Protein AF-A0A2N3B5Y4-F1 (afdb_monomer_lite)

pLDDT: mean 77.77, std 19.93, range [33.06, 97.69]

Sequence (129 aa):
MAIVATMIATSLSYTANAQTRVQAPAPPPQPPKPGFQATDIDPIIKRLNELQAEVKALRESAGKQVIALHYTPTENAGWADNNWNANQERSTFRCKQALADRFGRVISYDIQMNGELYFFGNVLCETKP

Secondary structure (DSSP, 8-state):
-----------------------PPPPPPPPPPPP-PPPPP-HHHHHHHHHHHHHHHHHHHH---EEEEE--TTTS--BS---HHHHHHHHHHHHHHHHGGGEEEEEEEEEEEETTEEEEEEEEEEEP-

Radius of gyration: 37.13 Å; chains: 1; bounding box: 79×36×98 Å

Structure (mmCIF, N/CA/C/O backbone):
data_AF-A0A2N3B5Y4-F1
#
_entry.id   AF-A0A2N3B5Y4-F1
#
loop_
_atom_site.group_PDB
_atom_site.id
_atom_site.type_symbol
_atom_site.label_atom_id
_atom_site.label_alt_id
_atom_site.label_comp_id
_atom_site.label_asym_id
_atom_site.label_entity_id
_atom_site.label_seq_id
_atom_site.pdbx_PDB_ins_code
_atom_site.Cartn_x
_atom_site.Cartn_y
_atom_site.Cartn_z
_atom_site.occupancy
_atom_site.B_iso_or_equiv
_atom_site.auth_seq_id
_atom_site.auth_comp_id
_atom_site.auth_asym_id
_atom_site.auth_atom_id
_atom_site.pdbx_PDB_model_num
ATOM 1 N N . MET A 1 1 ? 41.218 12.473 59.052 1.00 35.66 1 MET A N 1
ATOM 2 C CA . MET A 1 1 ? 40.848 11.280 59.844 1.00 35.66 1 MET A CA 1
ATOM 3 C C . MET A 1 1 ? 39.601 11.596 60.651 1.00 35.66 1 MET A C 1
ATOM 5 O O . MET A 1 1 ? 39.445 12.742 61.042 1.00 35.66 1 MET A O 1
ATOM 9 N N . ALA A 1 2 ? 38.818 10.553 60.926 1.00 33.41 2 ALA A N 1
ATOM 10 C CA . ALA A 1 2 ? 37.663 10.473 61.821 1.00 33.41 2 ALA A CA 1
ATOM 11 C C . ALA A 1 2 ? 36.283 10.852 61.247 1.00 33.41 2 ALA A C 1
ATOM 13 O O . ALA A 1 2 ? 36.087 11.851 60.566 1.00 33.41 2 ALA A O 1
ATOM 14 N N . ILE A 1 3 ? 35.375 9.922 61.536 1.00 36.28 3 ILE A N 1
ATOM 15 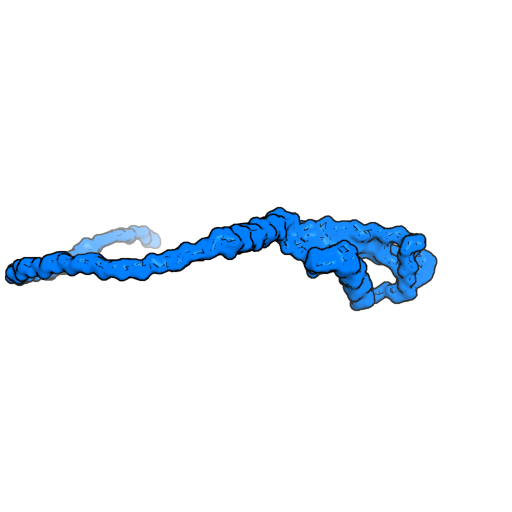C CA . ILE A 1 3 ? 33.976 9.730 61.147 1.00 36.28 3 ILE A CA 1
ATOM 16 C C . ILE A 1 3 ? 33.095 10.353 62.256 1.00 36.28 3 ILE A C 1
ATOM 18 O O . ILE A 1 3 ? 33.616 10.754 63.293 1.00 36.28 3 ILE A O 1
ATOM 22 N N . VAL A 1 4 ? 31.772 10.255 62.080 1.00 33.06 4 VAL A N 1
ATOM 23 C CA . VAL A 1 4 ? 30.713 10.157 63.117 1.00 33.06 4 VAL A CA 1
ATOM 24 C C . VAL A 1 4 ? 29.990 11.499 63.330 1.00 33.06 4 VAL A C 1
ATOM 26 O O . VAL A 1 4 ? 30.602 12.459 63.770 1.00 33.06 4 VAL A O 1
ATOM 29 N N . ALA A 1 5 ? 28.757 11.738 62.867 1.00 36.56 5 ALA A N 1
ATOM 30 C CA . ALA A 1 5 ? 27.458 11.043 62.946 1.00 36.56 5 ALA A CA 1
ATOM 31 C C . ALA A 1 5 ? 26.594 11.477 64.150 1.00 36.56 5 ALA A C 1
ATOM 33 O O . ALA A 1 5 ? 27.012 11.294 65.283 1.00 36.56 5 ALA A O 1
ATOM 34 N N . THR A 1 6 ? 25.352 11.900 63.830 1.00 38.94 6 THR A N 1
ATOM 35 C CA . THR A 1 6 ? 24.077 11.722 64.583 1.00 38.94 6 THR A CA 1
ATOM 36 C C . THR A 1 6 ? 23.977 12.331 66.002 1.00 38.94 6 THR A C 1
ATOM 38 O O . THR A 1 6 ? 24.940 12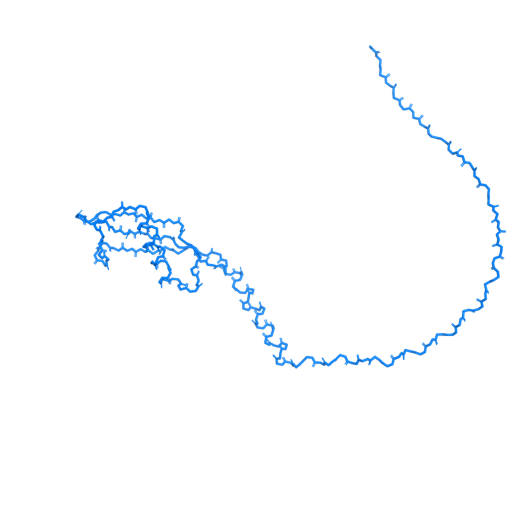.342 66.740 1.00 38.94 6 THR A O 1
ATOM 41 N N . MET A 1 7 ? 22.858 12.820 66.551 1.00 40.38 7 MET A N 1
ATOM 42 C CA . MET A 1 7 ? 21.422 12.877 66.239 1.00 40.38 7 MET A CA 1
ATOM 43 C C . MET A 1 7 ? 20.754 13.756 67.347 1.00 40.38 7 MET A C 1
ATOM 45 O O . MET A 1 7 ? 21.405 14.068 68.340 1.00 40.38 7 MET A O 1
ATOM 49 N N . ILE A 1 8 ? 19.440 14.003 67.222 1.00 39.06 8 ILE A N 1
ATOM 50 C CA . ILE A 1 8 ? 18.417 14.238 68.279 1.00 39.06 8 ILE A CA 1
ATOM 51 C C . ILE A 1 8 ? 17.817 15.653 68.361 1.00 39.06 8 ILE A C 1
ATOM 53 O O . ILE A 1 8 ? 18.481 16.658 68.588 1.00 39.06 8 ILE A O 1
ATOM 57 N N . ALA A 1 9 ? 16.492 15.651 68.206 1.00 44.66 9 ALA A N 1
ATOM 58 C CA . ALA A 1 9 ? 15.532 16.725 68.402 1.00 44.66 9 ALA A CA 1
ATOM 59 C C . ALA A 1 9 ? 14.930 16.677 69.815 1.00 44.66 9 ALA A C 1
ATOM 61 O O . ALA A 1 9 ? 14.777 15.580 70.342 1.00 44.66 9 ALA A O 1
ATOM 62 N N . THR A 1 10 ? 14.440 17.806 70.344 1.00 38.25 10 THR A N 1
ATOM 63 C CA . THR A 1 10 ? 13.354 17.817 71.348 1.00 38.25 10 THR A CA 1
ATOM 64 C C . THR A 1 10 ? 12.587 19.150 71.403 1.00 38.25 10 THR A C 1
ATOM 66 O O . THR A 1 10 ? 13.137 20.210 71.674 1.00 38.25 10 THR A O 1
ATOM 69 N N . SER A 1 11 ? 11.284 19.028 71.120 1.00 42.38 11 SER A N 1
ATOM 70 C CA . SER A 1 11 ? 10.094 19.658 71.730 1.00 42.38 11 SER A CA 1
ATOM 71 C C . SER A 1 11 ? 10.155 21.055 72.375 1.00 42.38 11 SER A C 1
ATOM 73 O O . SER A 1 11 ? 10.777 21.239 73.419 1.00 42.38 11 SER A O 1
ATOM 75 N N . LEU A 1 12 ? 9.297 21.960 71.882 1.00 44.59 12 LEU A N 1
ATOM 76 C CA . LEU A 1 12 ? 8.794 23.126 72.619 1.00 44.59 12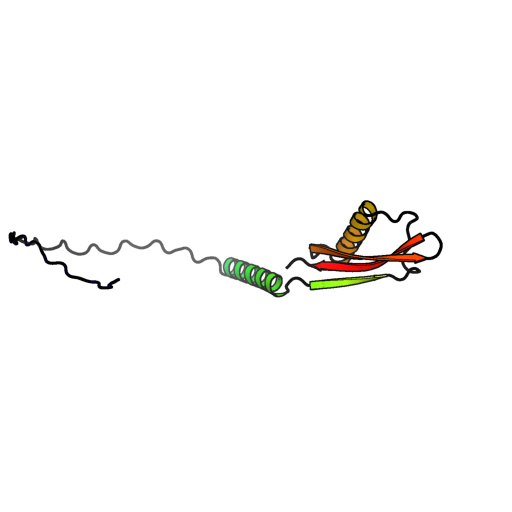 LEU A CA 1
ATOM 77 C C . LEU A 1 12 ? 7.270 23.020 72.802 1.00 44.59 12 LEU A C 1
ATOM 79 O O . LEU A 1 12 ? 6.514 22.856 71.846 1.00 44.59 12 LEU A O 1
ATOM 83 N N . SER A 1 13 ? 6.868 23.074 74.066 1.00 43.34 13 SER A N 1
ATOM 84 C CA . SER A 1 13 ? 5.520 22.961 74.627 1.00 43.34 13 SER A CA 1
ATOM 85 C C . SER A 1 13 ? 4.673 24.208 74.386 1.00 43.34 13 SER A C 1
ATOM 87 O O . SER A 1 13 ? 5.203 25.293 74.568 1.00 43.34 13 SER A O 1
ATOM 89 N N . TYR A 1 14 ? 3.356 24.077 74.164 1.00 40.78 14 TYR A N 1
ATOM 90 C CA . TYR A 1 14 ? 2.382 25.094 74.594 1.00 40.78 14 TYR A CA 1
ATOM 91 C C . TYR A 1 14 ? 1.043 24.470 75.012 1.00 40.78 14 TYR A C 1
ATOM 93 O O . TYR A 1 14 ? 0.543 23.517 74.419 1.00 40.78 14 TYR A O 1
ATOM 101 N N . THR A 1 15 ? 0.528 25.013 76.111 1.00 43.66 15 THR A N 1
ATOM 102 C CA . THR A 1 15 ? -0.565 24.543 76.962 1.00 43.66 15 THR A CA 1
ATOM 103 C C . THR A 1 15 ? -1.955 24.791 76.383 1.00 43.66 15 THR A C 1
ATOM 105 O O . THR A 1 15 ? -2.220 25.817 75.759 1.00 43.66 15 THR A O 1
ATOM 108 N N . ALA A 1 16 ? -2.855 23.852 76.670 1.00 38.41 16 ALA A N 1
ATOM 109 C CA . ALA A 1 16 ? -4.264 23.855 76.309 1.00 38.41 16 ALA A CA 1
ATOM 110 C C . ALA A 1 16 ? -5.073 24.921 77.070 1.00 38.41 16 ALA A C 1
ATOM 112 O O . ALA A 1 16 ? -5.026 24.975 78.297 1.00 38.41 16 ALA A O 1
ATOM 113 N N . ASN A 1 17 ? -5.890 25.690 76.345 1.00 44.12 17 ASN A N 1
ATOM 114 C CA . ASN A 1 17 ? -7.037 26.406 76.904 1.00 44.12 17 ASN A CA 1
ATOM 115 C C . ASN A 1 17 ? -8.312 25.683 76.462 1.00 44.12 17 ASN A C 1
ATOM 117 O O . ASN A 1 17 ? -8.669 25.683 75.285 1.00 44.12 17 ASN A O 1
ATOM 121 N N . ALA A 1 18 ? -8.984 25.044 77.416 1.00 42.69 18 ALA A N 1
ATOM 122 C CA . ALA A 1 18 ? -10.278 24.415 77.216 1.00 42.69 18 ALA A CA 1
ATOM 123 C C . ALA A 1 18 ? -11.369 25.495 77.121 1.00 42.69 18 ALA A C 1
ATOM 125 O O . ALA A 1 18 ? -11.663 26.177 78.100 1.00 42.69 18 ALA A O 1
ATOM 126 N N . GLN A 1 19 ? -11.982 25.645 75.945 1.00 53.38 19 GLN A N 1
ATOM 127 C CA . GLN A 1 19 ? -13.244 26.366 75.785 1.00 53.38 19 GLN A CA 1
ATOM 128 C C . GLN A 1 19 ? -14.370 25.345 75.624 1.00 53.38 19 GLN A C 1
ATOM 130 O O . GLN A 1 19 ? -14.499 24.687 74.592 1.00 53.38 19 GLN A O 1
ATOM 135 N N . THR A 1 20 ? -15.188 25.203 76.662 1.00 45.75 20 THR A N 1
ATOM 136 C CA . THR A 1 20 ? -16.388 24.365 76.661 1.00 45.75 20 THR A CA 1
ATOM 137 C C . THR A 1 20 ? -17.428 24.995 75.732 1.00 45.75 20 THR A C 1
ATOM 139 O O . THR A 1 20 ? -18.068 25.988 76.076 1.00 45.75 20 THR A O 1
ATOM 142 N N . ARG A 1 21 ? -17.586 24.452 74.521 1.00 53.12 21 ARG A N 1
ATOM 143 C CA . ARG A 1 21 ? -18.634 24.865 73.578 1.00 53.12 21 ARG A CA 1
ATOM 144 C C . ARG A 1 21 ? -19.921 24.125 73.945 1.00 53.12 21 ARG A C 1
ATOM 146 O O . ARG A 1 21 ? -19.986 22.909 73.803 1.00 53.12 21 ARG A O 1
ATOM 153 N N . VAL A 1 22 ? -20.943 24.841 74.414 1.00 53.62 22 VAL A N 1
ATOM 154 C CA . VAL A 1 22 ? -22.292 24.273 74.552 1.00 53.62 22 VAL A CA 1
ATOM 155 C C . VAL A 1 22 ? -22.832 24.045 73.141 1.00 53.62 22 VAL A C 1
ATOM 157 O O . VAL A 1 22 ? -23.012 24.984 72.367 1.00 53.62 22 VAL A O 1
ATOM 160 N N . GLN A 1 23 ? -22.999 22.779 72.775 1.00 52.91 23 GLN A N 1
ATOM 161 C CA . GLN A 1 23 ? -23.446 22.352 71.457 1.00 52.91 23 GLN A CA 1
ATOM 162 C C . GLN A 1 23 ? -24.977 22.460 71.409 1.00 52.91 23 GLN A C 1
ATOM 164 O O . GLN A 1 23 ? -25.672 21.766 72.147 1.00 52.91 23 GLN A O 1
ATOM 169 N N . ALA A 1 24 ? -25.509 23.366 70.586 1.00 60.31 24 ALA A N 1
ATOM 170 C CA . ALA A 1 24 ? -26.947 23.435 70.334 1.00 60.31 24 ALA A CA 1
ATOM 171 C C . ALA A 1 24 ? -27.416 22.163 69.589 1.00 60.31 24 ALA A C 1
ATOM 173 O O . ALA A 1 24 ? -26.649 21.639 68.772 1.00 60.31 24 ALA A O 1
ATOM 174 N N . PRO A 1 25 ? -28.643 21.657 69.830 1.00 58.84 25 PRO A N 1
ATOM 175 C CA . PRO A 1 25 ? -29.168 20.497 69.115 1.00 58.84 25 PRO A CA 1
ATOM 176 C C . PRO A 1 25 ? -29.208 20.738 67.600 1.00 58.84 25 PRO A C 1
ATOM 178 O O . PRO A 1 25 ? -29.575 21.822 67.144 1.00 58.84 25 PRO A O 1
ATOM 181 N N . ALA A 1 26 ? -28.835 19.721 66.822 1.00 59.59 26 ALA A N 1
ATOM 182 C CA . ALA A 1 26 ? -28.884 19.770 65.365 1.00 59.59 26 ALA A CA 1
ATOM 183 C C . ALA A 1 26 ? -30.335 19.940 64.858 1.00 59.59 26 ALA A C 1
ATOM 185 O O . ALA A 1 26 ? -31.248 19.331 65.425 1.00 59.59 26 ALA A O 1
ATOM 186 N N . PRO A 1 27 ? -30.569 20.729 63.790 1.00 62.78 27 PRO A N 1
ATOM 187 C CA . PRO A 1 27 ? -31.884 20.812 63.166 1.00 62.78 27 PRO A CA 1
ATOM 188 C C . PRO A 1 27 ? -32.286 19.454 62.560 1.00 62.78 27 PRO A C 1
ATOM 190 O O . PRO A 1 27 ? -31.416 18.702 62.108 1.00 62.78 27 PRO A O 1
ATOM 193 N N . PRO A 1 28 ? -33.590 19.122 62.543 1.00 68.88 28 PRO A N 1
ATOM 194 C CA . PRO A 1 28 ? -34.066 17.847 62.026 1.00 68.88 28 PRO A CA 1
ATOM 195 C C . PRO A 1 28 ? -33.760 17.691 60.525 1.00 68.88 28 PRO A C 1
ATOM 197 O O . PRO A 1 28 ? -33.741 18.683 59.788 1.00 68.88 28 PRO A O 1
ATOM 200 N N . PRO A 1 29 ? -33.532 16.451 60.055 1.00 60.69 29 PRO A N 1
ATOM 201 C CA . PRO A 1 29 ? -33.232 16.176 58.656 1.00 60.69 29 PRO A CA 1
ATOM 202 C C . PRO A 1 29 ? -34.399 16.597 57.755 1.00 60.69 29 PRO A C 1
ATOM 204 O O . PRO A 1 29 ? -35.553 16.244 57.998 1.00 60.69 29 PRO A O 1
ATOM 207 N N . GLN A 1 30 ? -34.094 17.362 56.704 1.00 64.69 30 GLN A N 1
ATOM 208 C CA . GLN A 1 30 ? -35.075 17.715 55.680 1.00 64.69 30 GLN A CA 1
ATOM 209 C C . GLN A 1 30 ? -35.471 16.473 54.861 1.00 64.69 30 GLN A C 1
ATOM 211 O O . GLN A 1 30 ? -34.609 15.630 54.591 1.00 64.69 30 GLN A O 1
ATOM 216 N N . PRO A 1 31 ? -36.738 16.361 54.416 1.00 71.06 31 PRO A N 1
ATOM 217 C CA . PRO A 1 31 ? -37.151 15.295 53.511 1.00 71.06 31 PRO A CA 1
ATOM 218 C C . PRO A 1 31 ? -36.344 15.354 52.203 1.00 71.06 31 PRO A C 1
ATOM 220 O O . PRO A 1 31 ? -36.085 16.457 51.705 1.00 71.06 31 PRO A O 1
ATOM 223 N N . PRO A 1 32 ? -35.973 14.206 51.608 1.00 66.06 32 PRO A N 1
ATOM 224 C CA . PRO A 1 32 ? -35.339 14.184 50.298 1.00 66.06 32 PRO A CA 1
ATOM 225 C C . PRO A 1 32 ? -36.245 14.880 49.278 1.00 66.06 32 PRO A C 1
ATOM 227 O O . PRO A 1 32 ? -37.434 14.569 49.179 1.00 66.06 32 PRO A O 1
ATOM 230 N N . LYS A 1 33 ? -35.699 15.830 48.513 1.00 69.62 33 LYS A N 1
ATOM 231 C CA . LYS A 1 33 ? -36.424 16.413 47.378 1.00 69.62 33 LYS A CA 1
ATOM 232 C C . LYS A 1 33 ? -36.706 15.300 46.356 1.00 69.62 33 LYS A C 1
ATOM 234 O O . LYS A 1 33 ? -35.811 14.481 46.136 1.00 69.62 33 LYS A O 1
ATOM 239 N N . PRO A 1 34 ? -37.891 15.262 45.717 1.00 62.06 34 PRO A N 1
ATOM 240 C CA . PRO A 1 34 ? -38.167 14.303 44.653 1.00 62.06 34 PRO A CA 1
ATOM 241 C C . PRO A 1 34 ? -37.098 14.438 43.564 1.00 62.06 34 PRO A C 1
ATOM 243 O O . PRO A 1 34 ? -36.918 15.516 42.995 1.00 62.06 34 PRO A O 1
ATOM 246 N N . GLY A 1 35 ? -36.329 13.373 43.341 1.00 60.38 35 GLY A N 1
ATOM 247 C CA . GLY A 1 35 ? -35.277 13.358 42.333 1.00 60.38 35 GLY A CA 1
ATOM 248 C C . GLY A 1 35 ? -35.881 13.418 40.934 1.00 60.38 35 GLY A C 1
ATOM 249 O O . GLY A 1 35 ? -36.850 12.716 40.648 1.00 60.38 35 GLY A O 1
ATOM 250 N N . PHE A 1 36 ? -35.300 14.236 40.056 1.00 56.72 36 PHE A N 1
ATOM 251 C CA . PHE A 1 36 ? -35.519 14.109 38.619 1.00 56.72 36 PHE A CA 1
ATOM 252 C C . PHE A 1 36 ? -35.079 12.701 38.205 1.00 56.72 36 PHE A C 1
ATOM 254 O O . PHE A 1 36 ? -33.896 12.371 38.301 1.00 56.72 36 PHE A O 1
ATOM 261 N N . GLN A 1 37 ? -36.027 11.858 37.795 1.00 60.19 37 GLN A N 1
ATOM 262 C CA . GLN A 1 37 ? -35.701 10.589 37.153 1.00 60.19 37 GLN A CA 1
ATOM 263 C C . GLN A 1 37 ? -34.989 10.914 35.841 1.00 60.19 37 GLN A C 1
ATOM 265 O O . GLN A 1 37 ? -35.538 11.612 34.989 1.00 60.19 37 GLN A O 1
ATOM 270 N N . ALA A 1 38 ? -33.744 10.458 35.713 1.00 59.81 38 ALA A N 1
ATOM 271 C CA . ALA A 1 38 ? -33.036 10.511 34.447 1.00 59.81 38 ALA A CA 1
ATOM 272 C C . ALA A 1 38 ? -33.862 9.734 33.417 1.00 59.81 38 ALA A C 1
ATOM 274 O O . ALA A 1 38 ? -34.259 8.600 33.675 1.00 59.81 38 ALA A O 1
ATOM 275 N N . THR A 1 39 ? -34.160 10.365 32.284 1.00 62.72 39 THR A N 1
ATOM 276 C CA . THR A 1 39 ? -34.872 9.728 31.179 1.00 62.72 39 THR A CA 1
ATOM 277 C C . THR A 1 39 ? -34.079 8.497 30.753 1.00 62.72 39 THR A C 1
ATOM 279 O O . THR A 1 39 ? -32.913 8.631 30.375 1.00 62.72 39 THR A O 1
ATOM 282 N N . ASP A 1 40 ? -34.684 7.312 30.855 1.00 66.94 40 ASP A N 1
ATOM 283 C CA . ASP A 1 40 ? -34.071 6.075 30.375 1.00 66.94 40 ASP A CA 1
ATOM 284 C C . ASP A 1 40 ? -33.693 6.272 28.905 1.00 66.94 40 ASP A C 1
ATOM 286 O O . ASP A 1 40 ? -34.527 6.647 28.075 1.00 66.94 40 ASP A O 1
ATOM 290 N N . ILE A 1 41 ? -32.407 6.100 28.595 1.00 64.62 41 ILE A N 1
ATOM 291 C CA . ILE A 1 41 ? -31.918 6.203 27.221 1.00 64.62 41 ILE A CA 1
ATOM 292 C C . ILE A 1 41 ? -32.642 5.130 26.418 1.00 64.62 41 ILE A C 1
ATOM 294 O O . ILE A 1 41 ? -32.649 3.966 26.821 1.00 64.62 41 ILE A O 1
ATOM 298 N N . ASP A 1 42 ? -33.221 5.529 25.282 1.00 83.50 42 ASP A N 1
ATOM 299 C CA . ASP A 1 42 ? -33.886 4.616 24.358 1.00 83.50 42 ASP A CA 1
ATOM 300 C C . ASP A 1 42 ? -33.006 3.363 24.155 1.00 83.50 42 ASP A C 1
ATOM 302 O O . ASP A 1 42 ? -31.826 3.493 23.790 1.00 83.50 42 ASP A O 1
ATOM 306 N N . PRO A 1 43 ? -33.527 2.151 24.419 1.00 83.81 43 PRO A N 1
ATOM 307 C CA . PRO A 1 43 ? -32.755 0.916 24.317 1.00 83.81 43 PRO A CA 1
ATOM 308 C C . PRO A 1 43 ? -32.112 0.730 22.934 1.00 83.81 43 PRO A C 1
ATOM 310 O O . PRO A 1 43 ? -31.056 0.102 22.832 1.00 83.81 43 PRO A O 1
ATOM 313 N N . ILE A 1 44 ? -32.685 1.320 21.880 1.00 84.44 44 ILE A N 1
ATOM 314 C CA . ILE A 1 44 ? -32.112 1.331 20.531 1.00 84.44 44 ILE A CA 1
ATOM 315 C C . ILE A 1 44 ? -30.837 2.178 20.489 1.00 84.44 44 ILE A C 1
ATOM 317 O O . ILE A 1 44 ? -29.827 1.736 19.942 1.00 84.44 44 ILE A O 1
ATOM 321 N N . ILE A 1 45 ? -30.842 3.367 21.097 1.00 86.69 45 ILE A N 1
ATOM 322 C CA . ILE A 1 45 ? -29.660 4.240 21.157 1.00 86.69 45 ILE A CA 1
ATOM 323 C C . ILE A 1 45 ? -28.556 3.586 21.984 1.00 86.69 45 ILE A C 1
ATOM 325 O O . ILE A 1 45 ? -27.390 3.607 21.585 1.00 86.69 45 ILE A O 1
ATOM 329 N N . LYS A 1 46 ? -28.916 2.941 23.098 1.00 87.88 46 LYS A N 1
ATOM 330 C CA . LYS A 1 46 ? -27.962 2.157 23.888 1.00 87.88 46 LYS A CA 1
ATOM 331 C C . LYS A 1 46 ? -27.305 1.067 23.035 1.00 87.88 46 LYS A C 1
ATOM 333 O O . LYS A 1 46 ? -26.078 0.995 22.984 1.00 87.88 46 LYS A O 1
ATOM 338 N N . ARG A 1 47 ? -28.104 0.284 22.302 1.00 89.12 47 ARG A N 1
ATOM 339 C CA . ARG A 1 47 ? -27.599 -0.782 21.428 1.00 89.12 47 ARG A CA 1
ATOM 340 C C . ARG A 1 47 ? -26.726 -0.252 20.288 1.00 89.12 47 ARG A C 1
ATOM 342 O O . ARG A 1 47 ? -25.733 -0.884 19.939 1.00 89.12 47 ARG A O 1
ATOM 349 N N . LEU A 1 48 ? -27.069 0.901 19.717 1.00 93.44 48 LEU A N 1
ATOM 350 C CA . LEU A 1 48 ? -26.276 1.541 18.667 1.00 93.44 48 LEU A CA 1
ATOM 351 C C . LEU A 1 48 ? -24.886 1.945 19.184 1.00 93.44 48 LEU A C 1
ATOM 353 O O . LEU A 1 48 ? -23.882 1.678 18.524 1.00 93.44 48 LEU A O 1
ATOM 357 N N . ASN A 1 49 ? -24.827 2.542 20.376 1.00 91.25 49 ASN A N 1
ATOM 358 C CA . ASN A 1 49 ? -23.571 2.947 21.006 1.00 91.25 49 ASN A CA 1
ATOM 359 C C . ASN A 1 49 ? -22.690 1.736 21.357 1.00 91.25 49 ASN A C 1
ATOM 361 O O . ASN A 1 49 ? -21.481 1.777 21.135 1.00 91.25 49 ASN A O 1
ATOM 365 N N . GLU A 1 50 ? -23.288 0.646 21.851 1.00 93.81 50 GLU A N 1
ATOM 366 C CA . GLU A 1 50 ? -22.588 -0.622 22.110 1.00 93.81 50 GLU A CA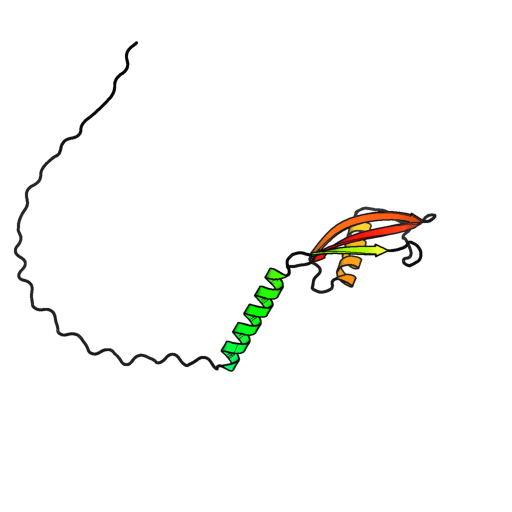 1
ATOM 367 C C . GLU A 1 50 ? -21.974 -1.197 20.827 1.00 93.81 50 GLU A C 1
ATOM 369 O O . GLU A 1 50 ? -20.783 -1.497 20.795 1.00 93.81 50 GLU A O 1
ATOM 374 N N . LEU A 1 51 ? -22.749 -1.267 19.739 1.00 93.06 51 LEU A N 1
ATOM 375 C CA . LEU A 1 51 ? -22.257 -1.752 18.446 1.00 93.06 51 LEU A CA 1
ATOM 376 C C . LEU A 1 51 ? -21.136 -0.870 17.884 1.00 93.06 51 LEU A C 1
ATOM 378 O O . LEU A 1 51 ? -20.162 -1.381 17.334 1.00 93.06 51 LEU A O 1
ATOM 382 N N . GLN A 1 52 ? -21.232 0.453 18.030 1.00 91.62 52 GLN A N 1
ATOM 383 C CA . GLN A 1 52 ? -20.152 1.358 17.627 1.00 91.62 52 GLN A CA 1
ATOM 384 C C . GLN A 1 52 ? -18.875 1.125 18.441 1.00 91.62 52 GLN A C 1
ATOM 386 O O . GLN A 1 52 ? -17.779 1.138 17.873 1.00 91.62 52 GLN A O 1
ATOM 391 N N . ALA A 1 53 ? -19.001 0.883 19.747 1.00 88.69 53 ALA A N 1
ATOM 392 C CA . ALA A 1 53 ? -17.871 0.558 20.608 1.00 88.69 53 ALA A CA 1
ATOM 393 C C . ALA A 1 53 ? -17.247 -0.799 20.243 1.00 88.69 53 ALA A C 1
ATOM 395 O O . ALA A 1 53 ? -16.025 -0.888 20.149 1.00 88.69 53 ALA A O 1
ATOM 396 N N . GLU A 1 54 ? -18.059 -1.822 19.959 1.00 87.56 54 GLU A N 1
ATOM 397 C CA . GLU A 1 54 ? -17.587 -3.132 19.492 1.00 87.56 54 GLU A CA 1
ATOM 398 C C . GLU A 1 54 ? -16.857 -3.024 18.150 1.00 87.56 54 GLU A C 1
ATOM 400 O O . GLU A 1 54 ? -15.758 -3.549 18.010 1.00 87.56 54 GLU A O 1
ATOM 405 N N . VAL A 1 55 ? -17.400 -2.286 17.176 1.00 85.00 55 VAL A N 1
ATOM 406 C CA . VAL A 1 55 ? -16.729 -2.057 15.884 1.00 85.00 55 VAL A CA 1
ATOM 407 C C . VAL A 1 55 ? -15.407 -1.310 16.068 1.00 85.00 55 VAL A C 1
ATOM 409 O O . VAL A 1 55 ? -14.421 -1.638 15.408 1.00 85.00 55 VAL A O 1
ATOM 412 N N . LYS A 1 56 ? -15.352 -0.321 16.968 1.00 81.75 56 LYS A N 1
ATOM 413 C CA . LYS A 1 56 ? -14.111 0.394 17.294 1.00 81.75 56 LYS A CA 1
ATOM 414 C C . LYS A 1 56 ? -13.084 -0.535 17.937 1.00 81.75 56 LYS A C 1
ATOM 416 O O . LYS A 1 56 ? -11.940 -0.540 17.500 1.00 81.75 56 LYS A O 1
ATOM 421 N N . ALA A 1 57 ? -13.497 -1.341 18.912 1.00 78.62 57 ALA A N 1
ATOM 422 C CA . ALA A 1 57 ? -12.632 -2.304 19.585 1.00 78.62 57 ALA A CA 1
ATOM 423 C C . ALA A 1 57 ? -12.136 -3.389 18.620 1.00 78.62 57 ALA A C 1
ATOM 425 O O . ALA A 1 57 ? -10.965 -3.749 18.655 1.00 78.62 57 ALA A O 1
ATOM 426 N N . LEU A 1 58 ? -12.993 -3.864 17.712 1.00 76.19 58 LEU A N 1
ATOM 427 C CA . LEU A 1 58 ? -12.616 -4.817 16.671 1.00 76.19 58 LEU A CA 1
ATOM 428 C C . LEU A 1 58 ? -11.575 -4.226 15.724 1.00 76.19 58 LEU A C 1
ATOM 430 O O . LEU A 1 58 ? -10.594 -4.905 15.433 1.00 76.19 58 LEU A O 1
ATOM 434 N N . ARG A 1 59 ? -11.741 -2.965 15.303 1.00 73.75 59 ARG A N 1
ATOM 435 C CA . ARG A 1 59 ? -10.718 -2.239 14.534 1.00 73.75 59 ARG A CA 1
ATOM 436 C C . ARG A 1 59 ? -9.414 -2.159 15.327 1.00 73.75 59 ARG A C 1
ATOM 438 O O . ARG A 1 59 ? -8.430 -2.766 14.937 1.00 73.75 59 ARG A O 1
ATOM 445 N N . GLU A 1 60 ? -9.446 -1.586 16.528 1.00 70.81 60 GLU A N 1
ATOM 446 C CA . GLU A 1 60 ? -8.263 -1.471 17.394 1.00 70.81 60 GLU A CA 1
ATOM 447 C C . GLU A 1 60 ? -7.560 -2.823 17.648 1.00 70.81 60 GLU A C 1
ATOM 449 O O . GLU A 1 60 ? -6.330 -2.876 17.678 1.00 70.81 60 GLU A O 1
ATOM 454 N N . SER A 1 61 ? -8.317 -3.921 17.768 1.00 68.62 61 SER A N 1
ATOM 455 C CA . SER A 1 61 ? -7.789 -5.279 17.963 1.00 68.62 61 SER A CA 1
ATOM 456 C C . SER A 1 61 ? -7.217 -5.925 16.698 1.00 68.62 61 SER A C 1
ATOM 458 O O . SER A 1 61 ? -6.335 -6.777 16.802 1.00 68.62 61 SER A O 1
ATOM 460 N N . ALA A 1 62 ? -7.683 -5.529 15.506 1.00 72.00 62 ALA A N 1
ATOM 461 C CA . ALA A 1 62 ? -7.178 -6.050 14.237 1.00 72.00 62 ALA A CA 1
ATOM 462 C C . ALA A 1 62 ? -5.711 -5.657 14.002 1.00 72.00 62 ALA A C 1
ATOM 464 O O . ALA A 1 62 ? -5.003 -6.348 13.263 1.00 72.00 62 ALA A O 1
ATOM 465 N N . GLY A 1 63 ? -5.255 -4.600 14.687 1.00 77.06 63 GLY A N 1
ATOM 466 C CA . GLY A 1 63 ? -3.874 -4.154 14.709 1.00 77.06 63 GLY A CA 1
ATOM 467 C C . GLY A 1 63 ? -3.367 -3.710 13.339 1.00 77.06 63 GLY A C 1
ATOM 468 O O . GLY A 1 63 ? -4.010 -3.850 12.300 1.00 77.06 63 GLY A O 1
ATOM 469 N N . LYS A 1 64 ? -2.148 -3.175 13.323 1.00 86.31 64 LYS A N 1
ATOM 470 C CA . LYS A 1 64 ? -1.475 -2.860 12.064 1.00 86.31 64 LYS A CA 1
ATOM 471 C C . LYS A 1 64 ? -1.018 -4.153 11.400 1.00 86.31 64 LYS A C 1
ATOM 473 O O . LYS A 1 64 ? -0.116 -4.826 11.891 1.00 86.31 64 LYS A O 1
ATOM 478 N N . GLN A 1 65 ? -1.609 -4.473 10.260 1.00 90.31 65 GLN A N 1
ATOM 479 C CA . GLN A 1 65 ? -1.168 -5.559 9.387 1.00 90.31 65 GLN A CA 1
ATOM 480 C C . GLN A 1 65 ? -0.222 -5.021 8.314 1.00 90.31 65 GLN A C 1
ATOM 482 O O . GLN A 1 65 ? -0.468 -3.948 7.756 1.00 90.31 65 GLN A O 1
ATOM 487 N N . VAL A 1 66 ? 0.823 -5.788 8.002 1.00 94.19 66 VAL A N 1
ATOM 488 C CA . VAL A 1 66 ? 1.711 -5.544 6.859 1.00 94.19 66 VAL A CA 1
ATOM 489 C C . VAL A 1 66 ? 1.288 -6.460 5.718 1.00 94.19 66 VAL A C 1
ATOM 491 O O . VAL A 1 66 ? 1.301 -7.678 5.863 1.00 94.19 66 VAL A O 1
ATOM 494 N N . ILE A 1 67 ? 0.907 -5.866 4.592 1.00 95.44 67 ILE A N 1
ATOM 495 C CA . ILE A 1 67 ? 0.461 -6.564 3.387 1.00 95.44 67 ILE A CA 1
ATOM 496 C C . ILE A 1 67 ? 1.524 -6.396 2.305 1.00 95.44 67 ILE A C 1
ATOM 498 O O . ILE A 1 67 ? 1.940 -5.273 2.017 1.00 95.44 67 ILE A O 1
ATOM 502 N N . ALA A 1 68 ? 1.953 -7.503 1.703 1.00 96.31 68 ALA A N 1
ATOM 503 C CA . ALA A 1 68 ? 2.863 -7.502 0.566 1.00 96.31 68 ALA A CA 1
ATOM 504 C C . ALA A 1 68 ? 2.068 -7.592 -0.742 1.00 96.31 68 ALA A C 1
ATOM 506 O O . ALA A 1 68 ? 1.316 -8.542 -0.958 1.00 96.31 68 ALA A O 1
ATOM 507 N N . LEU A 1 69 ? 2.226 -6.594 -1.610 1.00 95.06 69 LEU A N 1
ATOM 508 C CA . LEU A 1 69 ? 1.720 -6.626 -2.979 1.00 95.06 69 LEU A CA 1
ATOM 509 C C . LEU A 1 69 ? 2.838 -7.122 -3.887 1.00 95.06 69 LEU A C 1
ATOM 511 O O . LEU A 1 69 ? 3.849 -6.436 -4.029 1.00 95.06 69 LEU A O 1
ATOM 515 N N . HIS A 1 70 ? 2.643 -8.293 -4.481 1.00 94.56 70 HIS A N 1
ATOM 516 C CA . HIS A 1 70 ? 3.579 -8.911 -5.414 1.00 94.56 70 HIS A CA 1
ATOM 517 C C . HIS A 1 70 ? 3.153 -8.602 -6.849 1.00 94.56 70 HIS A C 1
ATOM 519 O O . HIS A 1 70 ? 1.980 -8.753 -7.186 1.00 94.56 70 HIS A O 1
ATOM 525 N N . TYR A 1 71 ? 4.096 -8.186 -7.687 1.00 90.94 71 TYR A N 1
ATOM 526 C CA . TYR A 1 71 ? 3.859 -7.911 -9.098 1.00 90.94 71 TYR A CA 1
ATOM 527 C C . TYR A 1 71 ? 4.878 -8.651 -9.945 1.00 90.94 71 TYR A C 1
ATOM 529 O O . TYR A 1 71 ? 6.083 -8.599 -9.688 1.00 90.94 71 TYR A O 1
ATOM 537 N N . THR A 1 72 ? 4.400 -9.299 -11.000 1.00 87.62 72 THR A N 1
ATOM 538 C CA . THR A 1 72 ? 5.295 -9.804 -12.035 1.00 87.62 72 THR A CA 1
ATOM 539 C C . THR A 1 72 ? 5.548 -8.721 -13.091 1.00 87.62 72 THR A C 1
ATOM 541 O O . THR A 1 72 ? 4.653 -7.919 -13.385 1.00 87.62 72 THR A O 1
ATOM 544 N N . PRO A 1 73 ? 6.742 -8.697 -13.714 1.00 79.88 73 PRO A N 1
ATOM 545 C CA . PRO A 1 73 ? 7.051 -7.753 -14.791 1.00 79.88 73 PRO A CA 1
ATOM 546 C C . PRO A 1 73 ? 6.108 -7.845 -16.000 1.00 79.88 73 PRO A C 1
ATOM 548 O O . PRO A 1 73 ? 6.049 -6.924 -16.807 1.00 79.88 73 PRO A O 1
ATOM 551 N N . THR A 1 74 ? 5.407 -8.967 -16.163 1.00 79.12 74 THR A N 1
ATOM 552 C CA . THR A 1 74 ? 4.467 -9.204 -17.266 1.00 79.12 74 THR A CA 1
ATOM 553 C C . THR A 1 74 ? 3.064 -8.687 -16.978 1.00 79.12 74 THR A C 1
ATOM 555 O O . THR A 1 74 ? 2.360 -8.290 -17.899 1.00 79.12 74 THR A O 1
ATOM 558 N N . GLU A 1 75 ? 2.646 -8.678 -15.713 1.00 75.88 75 GLU A N 1
ATOM 559 C CA . GLU A 1 75 ? 1.321 -8.192 -15.301 1.00 75.88 75 GLU A CA 1
ATOM 560 C C . GLU A 1 75 ? 1.272 -6.667 -15.173 1.00 75.88 75 GLU A C 1
ATOM 562 O O . GLU A 1 75 ? 0.195 -6.079 -15.069 1.00 75.88 75 GLU A O 1
ATOM 567 N N . ASN A 1 76 ? 2.433 -6.013 -15.152 1.00 75.44 76 ASN A N 1
ATOM 568 C CA . ASN A 1 76 ? 2.542 -4.604 -14.826 1.00 75.44 76 ASN A CA 1
ATOM 569 C C . ASN A 1 76 ? 3.609 -3.948 -15.697 1.00 75.44 76 ASN A C 1
ATOM 571 O O . ASN A 1 76 ? 4.796 -4.243 -15.569 1.0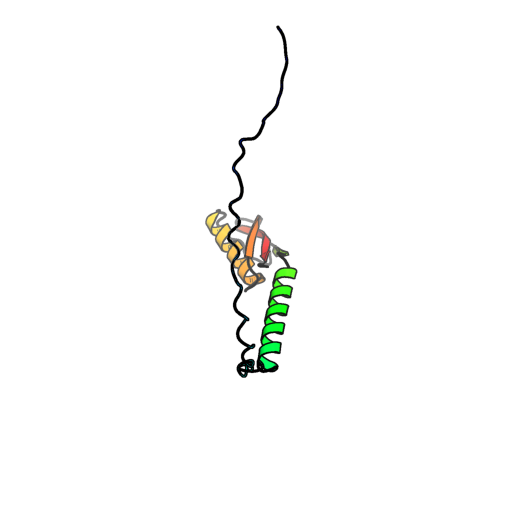0 75.44 76 ASN A O 1
ATOM 575 N N . ALA A 1 77 ? 3.187 -3.029 -16.564 1.00 79.50 77 ALA A N 1
ATOM 576 C CA . ALA A 1 77 ? 4.125 -2.258 -17.363 1.00 79.50 77 ALA A CA 1
ATOM 577 C C . ALA A 1 77 ? 5.051 -1.447 -16.442 1.00 79.50 77 ALA A C 1
ATOM 579 O O . ALA A 1 77 ? 4.590 -0.743 -15.537 1.00 79.50 77 ALA A O 1
ATOM 580 N N . GLY A 1 78 ? 6.357 -1.570 -16.674 1.00 85.81 78 GLY A N 1
ATOM 581 C CA . GLY A 1 78 ? 7.353 -0.743 -16.008 1.00 85.81 78 GLY A CA 1
ATOM 582 C C . GLY A 1 78 ? 7.365 0.693 -16.535 1.00 85.81 78 GLY A C 1
ATOM 583 O O . GLY A 1 78 ? 6.666 1.047 -17.484 1.00 85.81 78 GLY A O 1
ATOM 584 N N . TRP A 1 79 ? 8.192 1.526 -15.920 1.00 90.62 79 TRP A N 1
ATOM 585 C CA . TRP A 1 79 ? 8.388 2.930 -16.251 1.00 90.62 79 TRP A CA 1
ATOM 586 C C . TRP A 1 79 ? 9.818 3.179 -16.708 1.00 90.62 79 TRP A C 1
ATOM 588 O O . TRP A 1 79 ? 10.743 2.487 -16.290 1.00 90.62 79 TRP A O 1
ATOM 598 N N . ALA A 1 80 ? 9.997 4.196 -17.547 1.00 90.62 80 ALA A N 1
ATOM 599 C CA . ALA A 1 80 ? 11.316 4.582 -18.040 1.00 90.62 80 ALA A CA 1
ATOM 600 C C . ALA A 1 80 ? 12.192 5.228 -16.949 1.00 90.62 80 ALA A C 1
ATOM 602 O O . ALA A 1 80 ? 13.415 5.207 -17.038 1.00 90.62 80 ALA A O 1
ATOM 603 N N . ASP A 1 81 ? 11.582 5.807 -15.914 1.00 91.06 81 ASP A N 1
ATOM 604 C CA . ASP A 1 81 ? 12.274 6.517 -14.846 1.00 91.06 81 ASP A CA 1
ATOM 605 C C . ASP A 1 81 ? 12.275 5.737 -13.524 1.00 91.06 81 ASP A C 1
ATOM 607 O O . ASP A 1 81 ? 11.243 5.251 -13.057 1.00 91.06 81 ASP A O 1
ATOM 611 N N . ASN A 1 82 ? 13.444 5.692 -12.882 1.00 92.62 82 ASN A N 1
ATOM 612 C CA . ASN A 1 82 ? 13.640 5.162 -11.535 1.00 92.62 82 ASN A CA 1
ATOM 613 C C . ASN A 1 82 ? 14.178 6.261 -10.622 1.00 92.62 82 ASN A C 1
ATOM 615 O O . ASN A 1 82 ? 15.386 6.397 -10.430 1.00 92.62 82 ASN A O 1
ATOM 619 N N . ASN A 1 83 ? 13.277 7.081 -10.088 1.00 94.44 83 ASN A N 1
ATOM 620 C CA . ASN A 1 83 ? 13.642 8.133 -9.149 1.00 94.44 83 ASN A CA 1
ATOM 621 C C . ASN A 1 83 ? 12.822 8.034 -7.864 1.00 94.44 83 ASN A C 1
ATOM 623 O O . ASN A 1 83 ? 11.681 7.574 -7.857 1.00 94.44 83 ASN A O 1
ATOM 627 N N . TRP A 1 84 ? 13.419 8.501 -6.770 1.00 91.56 84 TRP A N 1
ATOM 628 C CA . TRP A 1 84 ? 12.851 8.372 -5.433 1.00 91.56 84 TRP A CA 1
ATOM 629 C C . TRP A 1 84 ? 11.441 8.962 -5.309 1.00 91.56 84 TRP A C 1
ATOM 631 O O . TRP A 1 84 ? 10.548 8.295 -4.791 1.00 91.56 84 TRP A O 1
ATOM 641 N N . ASN A 1 85 ? 11.228 10.184 -5.806 1.00 94.12 85 ASN A N 1
ATOM 642 C CA . ASN A 1 85 ? 9.953 10.888 -5.650 1.00 94.12 85 ASN A CA 1
ATOM 643 C C . ASN A 1 85 ? 8.828 10.174 -6.409 1.00 94.12 85 ASN A C 1
ATOM 645 O O . ASN A 1 85 ? 7.800 9.842 -5.819 1.00 94.12 85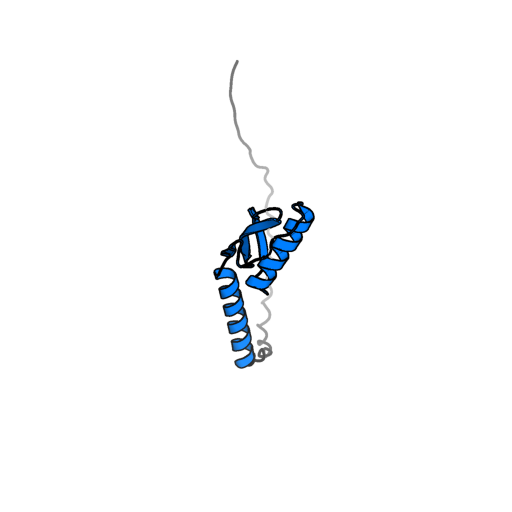 ASN A O 1
ATOM 649 N N . ALA A 1 86 ? 9.055 9.846 -7.683 1.00 93.31 86 ALA A N 1
ATOM 650 C CA . ALA A 1 86 ? 8.085 9.120 -8.495 1.00 93.31 86 ALA A CA 1
ATOM 651 C C . ALA A 1 86 ? 7.797 7.728 -7.916 1.00 93.31 86 ALA A C 1
ATOM 653 O O . ALA A 1 86 ? 6.644 7.300 -7.862 1.00 93.31 86 ALA A O 1
ATOM 654 N N . ASN A 1 87 ? 8.818 7.026 -7.423 1.00 94.44 87 ASN A N 1
ATOM 655 C CA . ASN A 1 87 ? 8.635 5.707 -6.826 1.00 94.44 87 ASN A CA 1
ATOM 656 C C . ASN A 1 87 ? 7.834 5.769 -5.518 1.00 94.44 87 ASN A C 1
ATOM 658 O O . ASN A 1 87 ? 6.996 4.898 -5.271 1.00 94.44 87 ASN A O 1
ATOM 662 N N . GLN A 1 88 ? 8.029 6.804 -4.696 1.00 95.00 88 GLN A N 1
ATOM 663 C CA . GLN A 1 88 ? 7.223 7.020 -3.492 1.00 95.00 88 GLN A CA 1
ATOM 664 C C . GLN A 1 88 ? 5.749 7.279 -3.823 1.00 95.00 88 GLN A C 1
ATOM 666 O O . GLN A 1 88 ? 4.860 6.659 -3.233 1.00 95.00 88 GLN A O 1
ATOM 671 N N . GLU A 1 89 ? 5.468 8.134 -4.805 1.00 95.50 89 GLU A N 1
ATOM 672 C CA . GLU A 1 89 ? 4.095 8.414 -5.235 1.00 95.50 89 GLU A CA 1
ATOM 673 C C . GLU A 1 89 ? 3.418 7.172 -5.828 1.00 95.50 89 GLU A C 1
ATOM 675 O O . GLU A 1 89 ? 2.299 6.823 -5.440 1.00 95.50 89 GLU A O 1
ATOM 680 N N . ARG A 1 90 ? 4.112 6.450 -6.717 1.00 94.62 90 ARG A N 1
ATOM 681 C CA . ARG A 1 90 ? 3.582 5.252 -7.386 1.00 94.62 90 ARG A CA 1
ATOM 682 C C . ARG A 1 90 ? 3.346 4.096 -6.412 1.00 94.62 90 ARG A C 1
ATOM 684 O O . ARG A 1 90 ? 2.296 3.456 -6.477 1.00 94.62 90 ARG A O 1
ATOM 691 N N . SER A 1 91 ? 4.276 3.828 -5.494 1.00 95.50 91 SER A N 1
ATOM 692 C CA . SER A 1 91 ? 4.095 2.791 -4.463 1.00 95.50 91 SER A CA 1
ATOM 693 C C . SER A 1 91 ? 2.944 3.141 -3.514 1.00 95.50 91 SER A C 1
ATOM 695 O O . SER A 1 91 ? 2.106 2.288 -3.214 1.00 95.50 91 SER A O 1
ATOM 697 N N . THR A 1 92 ? 2.823 4.417 -3.129 1.00 97.44 92 THR A N 1
ATOM 698 C CA . THR A 1 92 ? 1.699 4.914 -2.322 1.00 97.44 92 THR A CA 1
ATOM 699 C C . THR A 1 92 ? 0.369 4.725 -3.038 1.00 97.44 92 THR A C 1
ATOM 701 O O . THR A 1 92 ? -0.593 4.246 -2.437 1.00 97.44 92 THR A O 1
ATOM 704 N N . PHE A 1 93 ? 0.302 5.073 -4.322 1.00 96.12 93 PHE A N 1
ATOM 705 C CA . PHE A 1 93 ? -0.893 4.883 -5.135 1.00 96.12 93 PHE A CA 1
ATOM 706 C C . PHE A 1 93 ? -1.323 3.410 -5.181 1.00 96.12 93 PHE A C 1
ATOM 708 O O . PHE A 1 93 ? -2.489 3.106 -4.933 1.00 96.12 93 PHE A O 1
ATOM 715 N N . ARG A 1 94 ? -0.379 2.487 -5.398 1.00 94.00 94 ARG A N 1
ATOM 716 C CA . ARG A 1 94 ? -0.647 1.039 -5.417 1.00 94.00 94 ARG A CA 1
ATOM 717 C C . ARG A 1 94 ? -1.167 0.518 -4.079 1.00 94.00 94 ARG A C 1
ATOM 719 O O . ARG A 1 94 ? -2.179 -0.178 -4.047 1.00 94.00 94 ARG A O 1
ATOM 726 N N . CYS A 1 95 ? -0.537 0.903 -2.970 1.00 96.75 95 CYS A N 1
ATOM 727 C CA . CYS A 1 95 ? -1.023 0.530 -1.643 1.00 96.75 95 CYS A CA 1
ATOM 728 C C . CYS A 1 95 ? -2.424 1.090 -1.352 1.00 96.75 95 CYS A C 1
ATOM 730 O O . CYS A 1 95 ? -3.246 0.393 -0.760 1.00 96.75 95 CYS A O 1
ATOM 732 N N . LYS A 1 96 ? -2.723 2.323 -1.784 1.00 97.62 96 LYS A N 1
ATOM 733 C CA . LYS A 1 96 ? -4.063 2.916 -1.648 1.00 97.62 96 LYS A CA 1
ATOM 734 C C . LYS A 1 96 ? -5.112 2.171 -2.467 1.00 97.62 96 LYS A C 1
ATOM 736 O O . LYS A 1 96 ? -6.208 1.958 -1.964 1.00 97.62 96 LYS A O 1
ATOM 741 N N . GLN A 1 97 ? -4.788 1.759 -3.692 1.00 95.75 97 GLN A N 1
ATOM 742 C CA . GLN A 1 97 ? -5.707 0.960 -4.506 1.00 95.75 97 GLN A CA 1
ATOM 743 C C . GLN A 1 97 ? -6.006 -0.399 -3.868 1.00 95.75 97 GLN A C 1
ATOM 745 O O . GLN A 1 97 ? -7.158 -0.816 -3.854 1.00 95.75 97 GLN A O 1
ATOM 750 N N . ALA A 1 98 ? -4.991 -1.069 -3.315 1.00 94.69 98 ALA A N 1
ATOM 751 C CA . ALA A 1 98 ? -5.163 -2.397 -2.733 1.00 94.69 98 ALA A CA 1
ATOM 752 C C . ALA A 1 98 ? -5.863 -2.382 -1.364 1.00 94.69 98 ALA A C 1
ATOM 754 O O . ALA A 1 98 ? -6.653 -3.274 -1.069 1.00 94.69 98 ALA A O 1
ATOM 755 N N . LEU A 1 99 ? -5.561 -1.396 -0.511 1.00 94.50 99 LEU A N 1
ATOM 756 C CA . LEU A 1 99 ? -6.050 -1.357 0.873 1.00 94.50 99 LEU A CA 1
ATOM 757 C C . LEU A 1 99 ? -7.220 -0.395 1.099 1.00 94.50 99 LEU A C 1
ATOM 759 O O . LEU A 1 99 ? -7.828 -0.443 2.165 1.00 94.50 99 LEU A O 1
ATOM 763 N N . ALA A 1 100 ? -7.531 0.479 0.140 1.00 94.12 100 ALA A N 1
ATOM 764 C CA . ALA A 1 100 ? -8.593 1.478 0.239 1.00 94.12 100 ALA A CA 1
ATOM 765 C C . ALA A 1 100 ? -8.534 2.285 1.557 1.00 94.12 100 ALA A C 1
ATOM 767 O O . ALA A 1 100 ? -7.515 2.902 1.883 1.00 94.12 100 ALA A O 1
ATOM 768 N N . ASP A 1 101 ? -9.621 2.294 2.327 1.00 91.88 101 ASP A N 1
ATOM 769 C CA . ASP A 1 101 ? -9.748 2.997 3.604 1.00 91.88 101 ASP A CA 1
ATOM 770 C C . ASP A 1 101 ? -8.789 2.468 4.681 1.00 91.88 101 ASP A C 1
ATOM 772 O O . ASP A 1 101 ? -8.347 3.241 5.541 1.00 91.88 101 ASP A O 1
ATOM 776 N N . ARG A 1 102 ? -8.387 1.195 4.577 1.00 91.25 102 ARG A N 1
ATOM 777 C CA . ARG A 1 102 ? -7.425 0.539 5.469 1.00 91.25 102 ARG A CA 1
ATOM 778 C C . ARG A 1 102 ? -5.982 0.962 5.215 1.00 91.25 102 ARG A C 1
ATOM 780 O O . ARG A 1 102 ? -5.129 0.598 6.013 1.00 91.25 102 ARG A O 1
ATOM 787 N N . PHE A 1 103 ? -5.665 1.708 4.152 1.00 95.12 103 PHE A N 1
ATOM 788 C CA . PHE A 1 103 ? -4.287 2.134 3.877 1.00 95.12 103 PHE A CA 1
ATOM 789 C C . PHE A 1 103 ? -3.730 3.031 4.992 1.00 95.12 103 PHE A C 1
ATOM 791 O O . PHE A 1 103 ? -4.266 4.112 5.245 1.00 95.12 103 PHE A O 1
ATOM 798 N N . GLY A 1 104 ? -2.632 2.606 5.620 1.00 94.94 104 GLY A N 1
ATOM 799 C CA . GLY A 1 104 ? -1.858 3.394 6.577 1.00 94.94 104 GLY A CA 1
ATOM 800 C C . GLY A 1 104 ? -0.693 4.113 5.902 1.00 94.94 104 GLY A C 1
ATOM 801 O O . GLY A 1 104 ? -0.712 5.335 5.761 1.00 94.94 104 GLY A O 1
ATOM 802 N N . ARG A 1 105 ? 0.331 3.360 5.488 1.00 96.06 105 ARG A N 1
ATOM 803 C CA . ARG A 1 105 ? 1.533 3.899 4.826 1.00 96.06 105 ARG A CA 1
ATOM 804 C C . ARG A 1 105 ? 2.244 2.846 3.983 1.00 96.06 105 ARG A C 1
ATOM 806 O O . ARG A 1 105 ? 2.052 1.651 4.187 1.00 96.06 105 ARG A O 1
ATOM 813 N N . VAL A 1 106 ? 3.119 3.287 3.084 1.00 97.50 106 VAL A N 1
ATOM 814 C CA . VAL A 1 106 ? 4.122 2.407 2.466 1.00 97.50 106 VAL A CA 1
ATOM 815 C C . VAL A 1 106 ? 5.243 2.169 3.480 1.00 97.50 106 VAL A C 1
ATOM 817 O O . VAL A 1 106 ? 5.693 3.105 4.145 1.00 97.50 106 VAL A O 1
ATOM 820 N N . ILE A 1 107 ? 5.671 0.918 3.629 1.00 96.94 107 ILE A N 1
ATOM 821 C CA . ILE A 1 107 ? 6.807 0.538 4.479 1.00 96.94 107 ILE A CA 1
ATOM 822 C C . ILE A 1 107 ? 8.078 0.477 3.640 1.00 96.94 107 ILE A C 1
ATOM 824 O O . ILE A 1 107 ? 9.088 1.077 4.002 1.00 96.94 107 ILE A O 1
ATOM 828 N N . SER A 1 108 ? 8.022 -0.246 2.527 1.00 96.75 108 SER A N 1
ATOM 829 C CA . SER A 1 108 ? 9.138 -0.418 1.606 1.00 96.75 108 SER A CA 1
ATOM 830 C C . SER A 1 108 ? 8.635 -0.893 0.248 1.00 96.75 108 SER A C 1
ATOM 832 O O . SER A 1 108 ? 7.479 -1.291 0.090 1.00 96.75 108 SER A O 1
ATOM 834 N N . TYR A 1 109 ? 9.520 -0.846 -0.735 1.00 95.88 109 TYR A N 1
ATOM 835 C CA . TYR A 1 109 ? 9.321 -1.437 -2.045 1.00 95.88 109 TYR A CA 1
ATOM 836 C C . TYR A 1 109 ? 10.678 -1.843 -2.618 1.00 95.88 109 TYR A C 1
ATOM 838 O O . TYR A 1 109 ? 11.703 -1.271 -2.239 1.00 95.88 109 TYR A O 1
ATOM 846 N N . ASP A 1 110 ? 10.682 -2.791 -3.548 1.00 94.12 110 ASP A N 1
ATOM 847 C CA . ASP A 1 110 ? 11.830 -3.062 -4.412 1.00 94.12 110 ASP A CA 1
ATOM 848 C C . ASP A 1 110 ? 11.512 -2.693 -5.857 1.00 94.12 110 ASP A C 1
ATOM 850 O O . ASP A 1 110 ? 10.382 -2.836 -6.328 1.00 94.12 110 ASP A O 1
ATOM 854 N N . ILE A 1 111 ? 12.537 -2.202 -6.546 1.00 93.06 111 ILE A N 1
ATOM 855 C CA . ILE A 1 111 ? 12.497 -1.917 -7.973 1.00 93.06 111 ILE A CA 1
ATOM 856 C C . ILE A 1 111 ? 13.323 -2.977 -8.684 1.00 93.06 111 ILE A C 1
ATOM 858 O O . ILE A 1 111 ? 14.469 -3.239 -8.318 1.00 93.06 111 ILE A O 1
ATOM 862 N N . GLN A 1 112 ? 12.742 -3.540 -9.729 1.00 92.12 112 GLN A N 1
ATOM 863 C CA . GLN A 1 112 ? 13.373 -4.482 -10.634 1.00 92.12 112 GLN A CA 1
ATOM 864 C C . GLN A 1 112 ? 13.429 -3.885 -12.038 1.00 92.12 112 GLN A C 1
ATOM 866 O O . GLN A 1 112 ? 12.698 -2.947 -12.360 1.00 92.12 112 GLN A O 1
ATOM 871 N N . MET A 1 113 ? 14.316 -4.422 -12.872 1.00 90.81 113 MET A N 1
ATOM 872 C CA . MET A 1 113 ? 14.464 -4.021 -14.270 1.00 90.81 113 MET A CA 1
ATOM 873 C C . MET A 1 113 ? 14.025 -5.153 -15.191 1.00 90.81 113 MET A C 1
ATOM 875 O O . MET A 1 113 ? 14.401 -6.305 -14.981 1.00 90.81 113 MET A O 1
ATOM 879 N N . ASN A 1 114 ? 13.242 -4.821 -16.214 1.00 89.31 114 ASN A N 1
ATOM 880 C CA . ASN A 1 114 ? 12.895 -5.718 -17.309 1.00 89.31 114 ASN A CA 1
ATOM 881 C C . ASN A 1 114 ? 13.100 -4.970 -18.632 1.00 89.31 114 ASN A C 1
ATOM 883 O O . ASN A 1 114 ? 12.338 -4.061 -18.969 1.00 89.31 114 ASN A O 1
ATOM 887 N N . GLY A 1 115 ? 14.164 -5.323 -19.354 1.00 89.19 115 GLY A N 1
ATOM 888 C CA . GLY A 1 115 ? 14.650 -4.521 -20.474 1.00 89.19 115 GLY A CA 1
ATOM 889 C C . GLY A 1 115 ? 15.090 -3.132 -20.003 1.00 89.19 115 GLY A C 1
ATOM 890 O O . GLY A 1 115 ? 15.860 -3.010 -19.053 1.00 89.19 115 GLY A O 1
ATOM 891 N N . GLU A 1 116 ? 14.577 -2.092 -20.656 1.00 90.88 116 GLU A N 1
ATOM 892 C CA . GLU A 1 116 ? 14.866 -0.686 -20.333 1.00 90.88 116 GLU A CA 1
ATOM 893 C C . GLU A 1 116 ? 13.889 -0.082 -19.310 1.00 90.88 116 GLU A C 1
ATOM 895 O O . GLU A 1 116 ? 13.982 1.099 -18.982 1.00 90.88 116 GLU A O 1
ATOM 900 N N . LEU A 1 117 ? 12.933 -0.873 -18.812 1.00 91.94 117 LEU A N 1
ATOM 901 C CA . LEU A 1 117 ? 11.894 -0.402 -17.903 1.00 91.94 117 LEU A CA 1
ATOM 902 C C . LEU A 1 117 ? 12.130 -0.882 -16.472 1.00 91.94 117 LEU A C 1
ATOM 904 O O . LEU A 1 117 ? 12.551 -2.014 -16.224 1.00 91.94 117 LEU A O 1
ATOM 908 N N . TYR A 1 118 ? 11.771 -0.024 -15.525 1.00 92.31 118 TYR A N 1
ATOM 909 C CA . TYR A 1 118 ? 11.774 -0.287 -14.094 1.00 92.31 118 TYR A CA 1
ATOM 910 C C . TYR A 1 118 ? 10.368 -0.611 -13.607 1.00 92.31 118 TYR A C 1
ATOM 912 O O . TYR A 1 118 ? 9.416 0.068 -13.970 1.00 92.31 118 TYR A O 1
ATOM 920 N N . PHE A 1 119 ? 10.201 -1.596 -12.741 1.00 92.94 119 PHE A N 1
ATOM 921 C CA . PHE A 1 119 ? 8.895 -1.944 -12.184 1.00 92.94 119 PHE A CA 1
ATOM 922 C C . PHE A 1 119 ? 9.031 -2.343 -10.715 1.00 92.94 119 PHE A C 1
ATOM 924 O O . PHE A 1 119 ? 10.121 -2.678 -10.257 1.00 92.94 119 PHE A O 1
ATOM 931 N N . PHE A 1 120 ? 7.935 -2.294 -9.958 1.00 94.00 120 PHE A N 1
ATOM 932 C CA . PHE A 1 120 ? 7.945 -2.813 -8.590 1.00 94.00 120 PHE A CA 1
ATOM 933 C C . PHE A 1 120 ? 7.861 -4.332 -8.619 1.00 94.00 120 PHE A C 1
ATOM 935 O O . PHE A 1 120 ? 6.933 -4.845 -9.233 1.00 94.00 120 PHE A O 1
ATOM 942 N N . GLY A 1 121 ? 8.761 -5.030 -7.928 1.00 93.00 121 GLY A N 1
ATOM 943 C CA . GLY A 1 121 ? 8.585 -6.458 -7.653 1.00 93.00 121 GLY A CA 1
ATOM 944 C C . GLY A 1 121 ? 7.619 -6.661 -6.491 1.00 93.00 121 GLY A C 1
ATOM 945 O O . GLY A 1 121 ? 6.590 -7.323 -6.619 1.00 93.00 121 GLY A O 1
ATOM 946 N N . ASN A 1 122 ? 7.910 -6.008 -5.367 1.00 94.25 122 ASN A N 1
ATOM 947 C CA . ASN A 1 122 ? 7.081 -6.010 -4.172 1.00 94.25 122 ASN A CA 1
ATOM 948 C C . ASN A 1 122 ? 6.857 -4.588 -3.656 1.00 94.25 122 ASN A C 1
ATOM 950 O O . ASN A 1 122 ? 7.738 -3.726 -3.707 1.00 94.25 122 ASN A O 1
ATOM 954 N N . VAL A 1 123 ? 5.676 -4.360 -3.085 1.00 96.56 123 VAL A N 1
ATOM 955 C CA . VAL A 1 123 ? 5.374 -3.161 -2.298 1.00 96.56 123 VAL A CA 1
ATOM 956 C C . VAL A 1 123 ? 4.771 -3.594 -0.968 1.00 96.56 123 VAL A C 1
ATOM 958 O O . VAL A 1 123 ? 3.741 -4.265 -0.943 1.00 96.56 123 VAL A O 1
ATOM 961 N N . LEU A 1 124 ? 5.409 -3.215 0.139 1.00 97.69 124 LEU A N 1
ATOM 962 C CA . LEU A 1 124 ? 4.919 -3.484 1.488 1.00 97.69 124 LEU A CA 1
ATOM 963 C C . LEU A 1 124 ? 4.076 -2.311 1.986 1.00 97.69 124 LEU A C 1
ATOM 965 O O . LEU A 1 124 ? 4.551 -1.176 2.082 1.00 97.69 124 LEU A O 1
ATOM 969 N N . CYS A 1 125 ? 2.835 -2.604 2.353 1.00 97.44 125 CYS A N 1
ATOM 970 C CA . CYS A 1 125 ? 1.847 -1.638 2.808 1.00 97.44 125 CYS A CA 1
ATOM 971 C C . CYS A 1 125 ? 1.455 -1.931 4.263 1.00 97.44 125 CYS A C 1
ATOM 973 O O . CYS A 1 125 ? 1.079 -3.051 4.598 1.00 97.44 125 CYS A O 1
ATOM 975 N N . GLU A 1 126 ? 1.500 -0.927 5.132 1.00 95.44 126 GLU A N 1
ATOM 976 C CA . GLU A 1 126 ? 0.936 -0.991 6.482 1.00 95.44 126 GLU A CA 1
ATOM 977 C C . GLU A 1 126 ? -0.542 -0.599 6.428 1.00 95.44 126 GLU A C 1
ATOM 979 O O . GLU A 1 126 ? -0.899 0.403 5.798 1.00 95.44 126 GLU A O 1
ATOM 984 N N . THR A 1 127 ? -1.396 -1.346 7.119 1.00 93.56 127 THR A N 1
ATOM 985 C CA . THR A 1 127 ? -2.793 -0.960 7.340 1.00 93.56 127 THR A CA 1
ATOM 986 C C . THR A 1 127 ? -2.926 -0.016 8.536 1.00 93.56 127 THR A C 1
ATOM 988 O O . THR A 1 127 ? -2.097 -0.011 9.450 1.00 93.56 127 THR A O 1
ATOM 991 N N . LYS A 1 128 ? -3.973 0.810 8.534 1.00 88.69 128 LYS A N 1
ATOM 992 C CA . LYS A 1 128 ? -4.430 1.494 9.745 1.00 88.69 128 LYS A CA 1
ATOM 993 C C . LYS A 1 128 ? -4.860 0.445 10.785 1.00 88.69 128 LYS A C 1
ATOM 995 O O . LYS A 1 128 ? -5.321 -0.618 10.366 1.00 88.69 128 LYS A O 1
ATOM 1000 N N . PRO A 1 129 ? -4.715 0.746 12.089 1.00 78.19 129 PRO A N 1
ATOM 1001 C CA . PRO A 1 129 ? -5.403 -0.004 13.134 1.00 78.19 129 PRO A CA 1
ATOM 1002 C C . PRO A 1 129 ? -6.908 -0.028 12.852 1.00 78.19 129 PRO A C 1
ATOM 1004 O O . PRO A 1 129 ? -7.455 1.034 12.469 1.00 78.19 129 PRO A O 1
#

Foldseek 3Di:
DDDDDDDDDDDDDDDDDDDDDPDDDDDDDDDDDPDDDDPDDDVVVVVVVVVVVVVVVVQVVVDKDKDKDADDCVRDPFALDDDDVVCQVVLLVVQCVVQPQQFDGWPDWDWDDDPNGIDTRMTITITHD